Protein AF-A0A6A6ZXP7-F1 (afdb_monomer)

Structure (mmCIF, N/CA/C/O backbone):
data_AF-A0A6A6ZXP7-F1
#
_entry.id   AF-A0A6A6ZXP7-F1
#
loop_
_atom_site.group_PDB
_atom_site.id
_atom_site.type_symbol
_atom_site.label_atom_id
_atom_site.label_alt_id
_atom_site.label_comp_id
_atom_site.label_asym_id
_atom_site.label_entity_id
_atom_site.label_seq_id
_atom_site.pdbx_PDB_ins_code
_atom_site.Cartn_x
_atom_site.Cartn_y
_atom_site.Cartn_z
_atom_site.occupancy
_atom_site.B_iso_or_equiv
_atom_site.auth_seq_id
_atom_site.auth_comp_id
_atom_site.auth_asym_id
_atom_site.auth_atom_id
_atom_site.pdbx_PDB_model_num
ATOM 1 N N . ILE A 1 1 ? -13.467 -11.696 -42.813 1.00 46.62 1 ILE A N 1
ATOM 2 C CA . ILE A 1 1 ? -13.388 -10.772 -41.661 1.00 46.62 1 ILE A CA 1
ATOM 3 C C . ILE A 1 1 ? -13.148 -11.667 -40.466 1.00 46.62 1 ILE A C 1
ATOM 5 O O . ILE A 1 1 ? -14.096 -12.282 -39.997 1.00 46.62 1 ILE A O 1
ATOM 9 N N . ASP A 1 2 ? -11.881 -11.855 -40.096 1.00 52.16 2 ASP A N 1
ATOM 10 C CA . ASP A 1 2 ? -11.538 -12.603 -38.888 1.00 52.16 2 ASP A CA 1
ATOM 11 C C . ASP A 1 2 ? -12.083 -11.831 -37.691 1.00 52.16 2 ASP A C 1
ATOM 13 O O . ASP A 1 2 ? -11.759 -10.664 -37.467 1.00 52.16 2 ASP A O 1
ATOM 17 N N . SER A 1 3 ? -12.991 -12.472 -36.969 1.00 58.75 3 SER A N 1
ATOM 18 C CA . SER A 1 3 ? -13.513 -11.996 -35.700 1.00 58.75 3 SER A CA 1
ATOM 19 C C . SER A 1 3 ? -12.352 -11.851 -34.719 1.00 58.75 3 SER A C 1
ATOM 21 O O . SER A 1 3 ? -11.764 -12.852 -34.315 1.00 58.75 3 SER A O 1
ATOM 23 N N . LEU A 1 4 ? -12.026 -10.608 -34.348 1.00 62.47 4 LEU A N 1
ATOM 24 C CA . LEU A 1 4 ? -11.123 -10.282 -33.243 1.00 62.47 4 LEU A CA 1
ATOM 25 C C . LEU A 1 4 ? -11.653 -10.947 -31.970 1.00 62.47 4 LEU A C 1
ATOM 27 O O . LEU A 1 4 ? -12.560 -10.445 -31.309 1.00 62.47 4 LEU A O 1
ATOM 31 N N . GLN A 1 5 ? -11.106 -12.117 -31.668 1.00 63.56 5 GLN A N 1
ATOM 32 C CA . GLN A 1 5 ? -11.410 -12.877 -30.473 1.00 63.56 5 GLN A CA 1
ATOM 33 C C . GLN A 1 5 ? -10.782 -12.121 -29.301 1.00 63.56 5 GLN A C 1
ATOM 35 O O . GLN A 1 5 ? -9.565 -12.124 -29.124 1.00 63.56 5 GLN A O 1
ATOM 40 N N . THR A 1 6 ? -11.600 -11.391 -28.542 1.00 58.75 6 THR A N 1
ATOM 41 C CA . THR A 1 6 ? -11.130 -10.735 -27.321 1.00 58.75 6 THR A CA 1
ATOM 42 C C . THR A 1 6 ? -10.599 -11.810 -26.379 1.00 58.75 6 THR A C 1
ATOM 44 O O . THR A 1 6 ? -11.313 -12.790 -26.138 1.00 58.75 6 THR A O 1
ATOM 47 N N . PRO A 1 7 ? -9.369 -11.671 -25.859 1.00 69.38 7 PRO A N 1
ATOM 48 C CA . PRO A 1 7 ? -8.823 -12.658 -24.944 1.00 69.38 7 PRO A CA 1
ATOM 49 C C . PRO A 1 7 ? -9.749 -12.805 -23.731 1.00 69.38 7 PRO A C 1
ATOM 51 O O . PRO A 1 7 ? -10.270 -11.820 -23.209 1.00 69.38 7 PRO A O 1
ATOM 54 N N . SER A 1 8 ? -9.966 -14.045 -23.290 1.00 76.38 8 SER A N 1
ATOM 55 C CA . SER A 1 8 ? -10.858 -14.372 -22.167 1.00 76.38 8 SER A CA 1
ATOM 56 C C . SER A 1 8 ? -10.323 -13.908 -20.807 1.00 76.38 8 SER A C 1
ATOM 58 O O . SER A 1 8 ? -11.038 -13.983 -19.812 1.00 76.38 8 SER A O 1
ATOM 60 N N . ALA A 1 9 ? -9.070 -13.449 -20.756 1.00 77.88 9 ALA A N 1
ATOM 61 C CA . ALA A 1 9 ? -8.430 -12.856 -19.592 1.00 77.88 9 ALA A CA 1
ATOM 62 C C . ALA A 1 9 ? -7.333 -11.877 -20.035 1.00 77.88 9 ALA A C 1
ATOM 64 O O . ALA A 1 9 ? -6.692 -12.078 -21.068 1.00 77.88 9 ALA A O 1
ATOM 65 N N . TYR A 1 10 ? -7.103 -10.836 -19.239 1.00 81.25 10 TYR A N 1
ATOM 66 C CA . TYR A 1 10 ? -5.991 -9.905 -19.407 1.00 81.25 10 TYR A CA 1
ATOM 67 C C . TYR A 1 10 ? -5.230 -9.768 -18.088 1.00 81.25 10 TYR A C 1
ATOM 69 O O . TYR A 1 10 ? -5.829 -9.773 -17.014 1.00 81.25 10 TYR A O 1
ATOM 77 N N . THR A 1 11 ? -3.911 -9.618 -18.188 1.00 87.50 11 THR A N 1
ATOM 78 C CA . THR A 1 11 ? -3.033 -9.293 -17.061 1.00 87.50 11 THR A CA 1
ATOM 79 C C . THR A 1 11 ? -2.557 -7.863 -17.239 1.00 87.50 11 THR A C 1
ATOM 81 O O . THR A 1 11 ? -2.099 -7.491 -18.321 1.00 87.50 11 THR A O 1
ATOM 84 N N . LEU A 1 12 ? -2.656 -7.057 -16.187 1.00 91.69 12 LEU A N 1
ATOM 85 C CA . LEU A 1 12 ? -2.100 -5.711 -16.178 1.00 91.69 12 LEU A CA 1
ATOM 86 C C . LEU A 1 12 ? -0.735 -5.758 -15.502 1.00 91.69 12 LEU A C 1
ATOM 88 O O . LEU A 1 12 ? -0.629 -6.191 -14.360 1.00 91.69 12 LEU A O 1
ATOM 92 N N . VAL A 1 13 ? 0.309 -5.3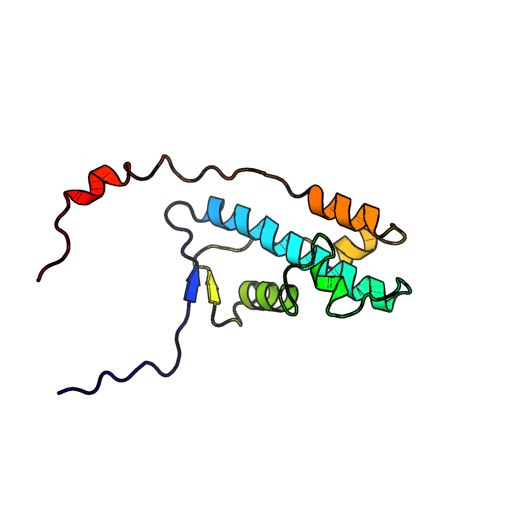14 -16.198 1.00 91.12 13 VAL A N 1
ATOM 93 C CA . VAL A 1 13 ? 1.663 -5.270 -15.639 1.00 91.12 13 VAL A CA 1
ATOM 94 C C . VAL A 1 13 ? 2.027 -3.826 -15.326 1.00 91.12 13 VAL A C 1
ATOM 96 O O . VAL A 1 13 ? 2.068 -2.983 -16.222 1.00 91.12 13 VAL A O 1
ATOM 99 N N . PHE A 1 14 ? 2.318 -3.543 -14.060 1.00 88.81 14 PHE A N 1
ATOM 100 C CA . PHE A 1 14 ? 3.033 -2.335 -13.682 1.00 88.81 14 PHE A CA 1
ATOM 101 C C . PHE A 1 14 ? 4.499 -2.501 -14.064 1.00 88.81 14 PHE A C 1
ATOM 103 O O . PHE A 1 14 ? 5.237 -3.283 -13.460 1.00 88.81 14 PHE A O 1
ATOM 110 N N . ASP A 1 15 ? 4.889 -1.778 -15.112 1.00 88.19 15 ASP A N 1
ATOM 111 C CA . ASP A 1 15 ? 6.248 -1.766 -15.629 1.00 88.19 15 ASP A CA 1
ATOM 112 C C . ASP A 1 15 ? 7.110 -0.766 -14.848 1.00 88.19 15 ASP A C 1
ATOM 114 O O . ASP A 1 15 ? 6.853 0.437 -14.851 1.00 88.19 15 ASP A O 1
ATOM 118 N N . GLY A 1 16 ? 8.133 -1.274 -14.163 1.00 84.88 16 GLY A N 1
ATOM 119 C CA . GLY A 1 16 ? 9.105 -0.481 -13.422 1.00 84.88 16 GLY A CA 1
ATOM 120 C C . GLY A 1 16 ? 10.297 0.001 -14.248 1.00 84.88 16 GLY A C 1
ATOM 121 O O . GLY A 1 16 ? 11.163 0.682 -13.694 1.00 84.88 16 GLY A O 1
ATOM 122 N N . ASN A 1 17 ? 10.384 -0.335 -15.537 1.00 84.25 17 ASN A N 1
ATOM 123 C CA . ASN A 1 17 ? 11.487 0.097 -16.391 1.00 84.25 17 ASN A CA 1
ATOM 124 C C . ASN A 1 17 ? 11.511 1.628 -16.590 1.00 84.25 17 ASN A C 1
ATOM 126 O O . ASN A 1 17 ? 10.466 2.276 -16.626 1.00 84.25 17 ASN A O 1
ATOM 130 N N . PRO A 1 18 ? 12.702 2.240 -16.756 1.00 83.12 18 PRO A N 1
ATOM 131 C CA . PRO A 1 18 ? 14.025 1.609 -16.782 1.00 83.12 18 PRO A CA 1
ATOM 132 C C . PRO A 1 18 ? 14.669 1.447 -15.395 1.00 83.12 18 PRO A C 1
ATOM 134 O O . PRO A 1 18 ? 15.785 0.942 -15.307 1.00 83.12 18 PRO A O 1
ATOM 137 N N . ILE A 1 19 ? 14.018 1.899 -14.315 1.00 85.00 19 ILE A N 1
ATOM 138 C CA . ILE A 1 19 ? 14.600 1.911 -12.962 1.00 85.00 19 ILE A CA 1
ATOM 139 C C . ILE A 1 19 ? 13.685 1.154 -11.984 1.00 85.00 19 ILE A C 1
ATOM 141 O O . ILE A 1 19 ? 13.053 1.777 -11.126 1.00 85.00 19 ILE A O 1
ATOM 145 N N . PRO A 1 20 ? 13.627 -0.190 -12.068 1.00 85.62 20 PRO A N 1
ATOM 146 C CA . PRO A 1 20 ? 12.708 -1.000 -11.264 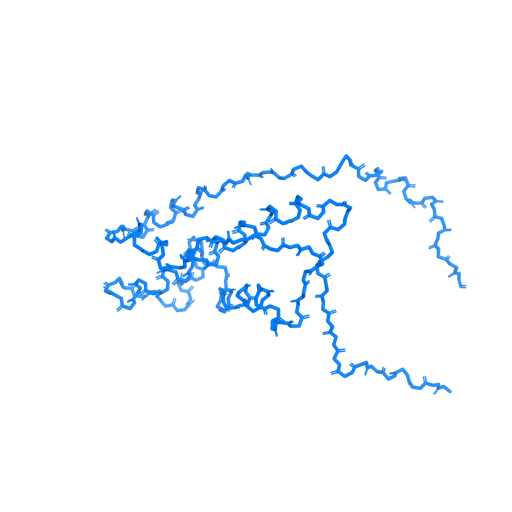1.00 85.62 20 PRO A CA 1
ATOM 147 C C . PRO A 1 20 ? 12.887 -0.791 -9.756 1.00 85.62 20 PRO A C 1
ATOM 149 O O . PRO A 1 20 ? 11.902 -0.756 -9.026 1.00 85.62 20 PRO A O 1
ATOM 152 N N . ALA A 1 21 ? 14.117 -0.539 -9.293 1.00 83.44 21 ALA A N 1
ATOM 153 C CA . ALA A 1 21 ? 14.401 -0.247 -7.887 1.00 83.44 21 ALA A CA 1
ATOM 154 C C . ALA A 1 21 ? 13.694 1.026 -7.372 1.00 83.44 21 ALA A C 1
ATOM 156 O O . ALA A 1 21 ? 13.149 1.029 -6.275 1.00 83.44 21 ALA A O 1
ATOM 157 N N . ARG A 1 22 ? 13.634 2.102 -8.172 1.00 80.44 22 ARG A N 1
ATOM 158 C CA . ARG A 1 22 ? 12.931 3.340 -7.781 1.00 80.44 22 ARG A CA 1
ATOM 159 C C . ARG A 1 22 ? 11.418 3.162 -7.804 1.00 80.44 22 ARG A C 1
ATOM 161 O O . ARG A 1 22 ? 10.720 3.735 -6.975 1.00 80.44 22 ARG A O 1
ATOM 168 N N . THR A 1 23 ? 10.911 2.350 -8.726 1.00 82.88 23 THR A N 1
ATOM 169 C CA . THR A 1 23 ? 9.486 2.003 -8.776 1.00 82.88 23 THR A CA 1
ATOM 170 C C . THR A 1 23 ? 9.083 1.157 -7.564 1.00 82.88 23 THR A C 1
ATOM 172 O O . THR A 1 23 ? 8.039 1.404 -6.959 1.00 82.88 23 THR A O 1
ATOM 175 N N . ALA A 1 24 ? 9.945 0.230 -7.137 1.00 86.44 24 ALA A N 1
ATOM 176 C CA . ALA A 1 24 ? 9.753 -0.547 -5.915 1.00 86.44 24 ALA A CA 1
ATOM 177 C C . ALA A 1 24 ? 9.690 0.342 -4.657 1.00 86.44 24 ALA A C 1
ATOM 179 O O . ALA A 1 24 ? 8.831 0.124 -3.803 1.00 86.44 24 ALA A O 1
ATOM 180 N N . GLU A 1 25 ? 10.521 1.391 -4.565 1.00 83.69 25 GLU A N 1
ATOM 181 C CA . GLU A 1 25 ? 10.467 2.379 -3.469 1.00 83.69 25 GLU A CA 1
ATOM 182 C C . GLU A 1 25 ? 9.098 3.077 -3.372 1.00 83.69 25 GLU A C 1
ATOM 184 O O . GLU A 1 25 ? 8.584 3.282 -2.271 1.00 83.69 25 GLU A O 1
ATOM 189 N N . VAL A 1 26 ? 8.459 3.400 -4.504 1.00 82.38 26 VAL A N 1
ATOM 190 C CA . VAL A 1 26 ? 7.094 3.963 -4.513 1.00 82.38 26 VAL A CA 1
ATOM 191 C C . VAL A 1 26 ? 6.096 2.963 -3.932 1.00 82.38 26 VAL A C 1
ATOM 193 O O . VAL A 1 26 ? 5.239 3.322 -3.121 1.00 82.38 26 VAL A O 1
ATOM 196 N N . PHE A 1 27 ? 6.228 1.692 -4.305 1.00 86.56 27 PHE A N 1
ATOM 197 C CA . PHE A 1 27 ? 5.350 0.632 -3.823 1.00 86.56 27 PHE A CA 1
ATOM 198 C C . PHE A 1 27 ? 5.491 0.361 -2.321 1.00 86.56 27 PHE A C 1
ATOM 200 O O . PHE A 1 27 ? 4.522 -0.068 -1.698 1.00 86.56 27 PHE A O 1
ATOM 207 N N . VAL A 1 28 ? 6.630 0.675 -1.693 1.00 85.25 28 VAL A N 1
ATOM 208 C CA . VAL A 1 28 ? 6.757 0.640 -0.221 1.00 85.25 28 VAL A CA 1
ATOM 209 C C . VAL A 1 28 ? 5.748 1.580 0.443 1.00 85.25 28 VAL A C 1
ATOM 211 O O . VAL A 1 28 ? 5.157 1.224 1.465 1.00 85.25 28 VAL A O 1
ATOM 214 N N . ILE A 1 29 ? 5.491 2.755 -0.144 1.00 83.81 29 ILE A N 1
ATOM 215 C CA . ILE A 1 29 ? 4.472 3.674 0.380 1.00 83.81 29 ILE A CA 1
ATOM 216 C C . ILE A 1 29 ? 3.089 3.057 0.249 1.00 83.81 29 ILE A C 1
ATOM 218 O O . ILE A 1 29 ? 2.344 3.060 1.225 1.00 83.81 29 ILE A O 1
ATOM 222 N N . VAL A 1 30 ? 2.759 2.502 -0.920 1.00 87.81 30 VAL A N 1
ATOM 223 C CA . VAL A 1 30 ? 1.457 1.864 -1.174 1.00 87.81 30 VAL A CA 1
ATOM 224 C C . VAL A 1 30 ? 1.193 0.755 -0.156 1.00 87.81 30 VAL A C 1
ATOM 226 O O . VAL A 1 30 ? 0.126 0.721 0.456 1.00 87.81 30 VAL A O 1
ATOM 229 N N . GLN A 1 31 ? 2.186 -0.096 0.094 1.00 88.94 31 GLN A N 1
ATOM 230 C CA . GLN A 1 31 ? 2.074 -1.175 1.069 1.00 88.94 31 GLN A CA 1
ATOM 231 C C . GLN A 1 31 ? 1.950 -0.661 2.513 1.00 88.94 31 GLN A C 1
ATOM 233 O O . GLN A 1 31 ? 1.110 -1.136 3.273 1.00 88.94 31 GLN A O 1
ATOM 238 N N . ARG A 1 32 ? 2.707 0.373 2.903 1.00 86.69 32 ARG A N 1
ATOM 239 C CA . ARG A 1 32 ? 2.569 1.005 4.230 1.00 86.69 32 ARG A CA 1
ATOM 240 C C . ARG A 1 32 ? 1.186 1.627 4.432 1.00 86.69 32 ARG A C 1
ATOM 242 O O . ARG A 1 32 ? 0.618 1.556 5.519 1.00 86.69 32 ARG A O 1
ATOM 249 N N . VAL A 1 33 ? 0.667 2.262 3.391 1.00 87.81 33 VAL A N 1
ATOM 250 C CA . VAL A 1 33 ? -0.667 2.859 3.336 1.00 87.81 33 VAL A CA 1
ATOM 251 C C . VAL A 1 33 ? -1.741 1.774 3.488 1.00 87.81 33 VAL A C 1
ATOM 253 O O . VAL A 1 33 ? -2.668 1.948 4.279 1.00 87.81 33 VAL A O 1
ATOM 256 N N . ALA A 1 34 ? -1.564 0.620 2.837 1.00 91.44 34 ALA A N 1
ATOM 257 C CA . ALA A 1 34 ? -2.423 -0.552 3.005 1.00 91.44 34 ALA A CA 1
ATOM 258 C C . ALA A 1 34 ? -2.376 -1.101 4.437 1.00 91.44 34 ALA A C 1
ATOM 260 O O . ALA A 1 34 ? -3.426 -1.330 5.040 1.00 91.44 34 ALA A O 1
ATOM 261 N N . ALA A 1 35 ? -1.180 -1.233 5.016 1.00 90.25 35 ALA A N 1
ATOM 262 C CA . ALA A 1 35 ? -1.000 -1.693 6.389 1.00 90.25 35 ALA A CA 1
ATOM 263 C C . ALA A 1 35 ? -1.652 -0.747 7.412 1.00 90.25 35 ALA A C 1
ATOM 265 O O . ALA A 1 35 ? -2.320 -1.207 8.336 1.00 90.25 35 ALA A O 1
ATOM 266 N N . LEU A 1 36 ? -1.526 0.573 7.227 1.00 88.12 36 LEU A N 1
ATOM 267 C CA . LEU A 1 36 ? -2.180 1.578 8.075 1.00 88.12 36 LEU A CA 1
ATOM 268 C C . LEU A 1 36 ? -3.703 1.493 8.008 1.00 88.12 36 LEU A C 1
ATOM 270 O O . LEU A 1 36 ? -4.346 1.488 9.057 1.00 88.12 36 LEU A O 1
ATOM 274 N N . GLN A 1 37 ? -4.276 1.401 6.805 1.00 90.81 37 GLN A N 1
ATOM 275 C CA . GLN A 1 37 ? -5.722 1.255 6.659 1.00 90.81 37 GLN A CA 1
ATOM 276 C C . GLN A 1 37 ? -6.200 -0.074 7.265 1.00 90.81 37 GLN A C 1
ATOM 278 O O . GLN A 1 37 ? -7.169 -0.083 8.017 1.00 90.81 37 GLN A O 1
ATOM 283 N N . SER A 1 38 ? -5.490 -1.182 7.024 1.00 91.12 38 SER A N 1
ATOM 284 C CA . SER A 1 38 ? -5.837 -2.480 7.614 1.00 91.12 38 SER A CA 1
ATOM 285 C C . SER A 1 38 ? -5.757 -2.468 9.144 1.00 91.12 38 SER A C 1
ATOM 287 O O . SER A 1 38 ? -6.594 -3.086 9.802 1.00 91.12 38 SER A O 1
ATOM 289 N N . ALA A 1 39 ? -4.772 -1.779 9.721 1.00 89.19 39 ALA A N 1
ATOM 290 C CA . ALA A 1 39 ? -4.633 -1.641 11.165 1.00 89.19 39 ALA A CA 1
ATOM 291 C C . ALA A 1 39 ? -5.760 -0.781 11.762 1.00 89.19 39 ALA A C 1
ATOM 293 O O . ALA A 1 39 ? -6.356 -1.164 12.770 1.00 89.19 39 ALA A O 1
ATOM 294 N N . LEU A 1 40 ? -6.105 0.336 11.114 1.00 85.25 40 LEU A N 1
ATOM 295 C CA . LEU A 1 40 ? -7.236 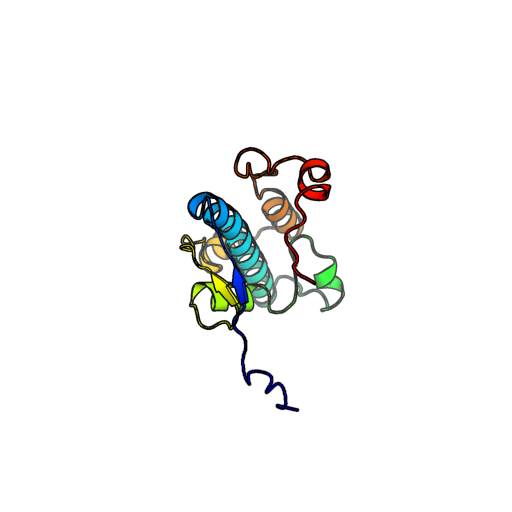1.174 11.512 1.00 85.25 40 LEU A CA 1
ATOM 296 C C . LEU A 1 40 ? -8.552 0.384 11.467 1.00 85.25 40 LEU A C 1
ATOM 298 O O . LEU A 1 40 ? -9.314 0.414 12.433 1.00 85.25 40 LEU A O 1
ATOM 302 N N . ASP A 1 41 ? -8.773 -0.391 10.404 1.00 87.00 41 ASP A N 1
ATOM 303 C CA . ASP A 1 41 ? -9.970 -1.218 10.236 1.00 87.00 41 ASP A CA 1
ATOM 304 C C . ASP A 1 41 ? -10.114 -2.249 11.362 1.00 87.00 41 ASP A C 1
ATOM 306 O O . ASP A 1 41 ? -11.192 -2.414 11.934 1.00 87.00 41 ASP A O 1
ATOM 310 N N . ARG A 1 42 ? -9.007 -2.892 11.745 1.00 87.19 42 ARG A N 1
ATOM 311 C CA . ARG A 1 42 ? -8.973 -3.824 12.881 1.00 87.19 42 ARG A CA 1
ATOM 312 C C . ARG A 1 42 ? -9.195 -3.123 14.219 1.00 87.19 42 ARG A C 1
ATOM 314 O O . ARG A 1 42 ? -9.841 -3.693 15.094 1.00 87.19 42 ARG A O 1
ATOM 321 N N . SER A 1 43 ? -8.708 -1.890 14.383 1.00 82.25 43 SER A N 1
ATOM 322 C CA . SER A 1 43 ? -8.894 -1.117 15.619 1.00 82.25 43 SER A CA 1
ATOM 323 C C . SER A 1 43 ? -10.372 -0.847 15.935 1.00 82.25 43 SER A C 1
ATOM 325 O O . SER A 1 43 ? -10.746 -0.815 17.109 1.00 82.25 43 SER A O 1
ATOM 327 N N . TYR A 1 44 ? -11.233 -0.756 14.912 1.00 82.62 44 TYR A N 1
ATOM 328 C CA . TYR A 1 44 ? -12.678 -0.621 15.109 1.00 82.62 44 TYR A CA 1
ATOM 329 C C . TYR A 1 44 ? -13.296 -1.840 15.805 1.00 82.62 44 TYR A C 1
ATOM 331 O O . TYR A 1 44 ? -14.186 -1.697 16.639 1.00 82.62 44 TYR A O 1
ATOM 339 N N . GLY A 1 45 ? -12.785 -3.044 15.531 1.00 78.00 45 GLY A N 1
ATOM 340 C CA . GLY A 1 45 ? -13.200 -4.268 16.225 1.00 78.00 45 GLY A CA 1
ATOM 341 C C . GLY A 1 45 ? -12.712 -4.362 17.677 1.00 78.00 45 GLY A C 1
ATOM 342 O O . GLY A 1 45 ? -13.201 -5.200 18.428 1.00 78.00 45 GLY A O 1
ATOM 343 N N . LEU A 1 46 ? -11.770 -3.504 18.087 1.00 77.06 46 LEU A N 1
ATOM 344 C CA . LEU A 1 46 ? -11.131 -3.513 19.410 1.00 77.06 46 LEU A CA 1
ATOM 345 C C . LEU A 1 46 ? -11.645 -2.404 20.345 1.00 77.06 46 LEU A C 1
ATOM 347 O O . LEU A 1 46 ? -11.037 -2.142 21.382 1.00 77.06 46 LEU A O 1
ATOM 351 N N . GLY A 1 47 ? -12.759 -1.755 19.996 1.00 69.88 47 GLY A N 1
ATOM 352 C CA . GLY A 1 47 ? -13.424 -0.763 20.848 1.00 69.88 47 GLY A CA 1
ATOM 353 C C . GLY A 1 47 ? -13.264 0.693 20.405 1.00 69.88 47 GLY A C 1
ATOM 354 O O . GLY A 1 47 ? -13.789 1.582 21.076 1.00 69.88 47 GLY A O 1
ATOM 355 N N . VAL A 1 48 ? -12.600 0.965 19.275 1.00 70.06 48 VAL A N 1
ATOM 356 C CA . VAL A 1 48 ? -12.714 2.272 18.607 1.00 70.06 48 VAL A CA 1
ATOM 357 C C . VAL A 1 48 ? -14.071 2.323 17.893 1.00 70.06 48 VAL A C 1
ATOM 359 O O . VAL A 1 48 ? -14.376 1.397 17.143 1.00 70.06 48 VAL A O 1
ATOM 362 N N . PRO A 1 49 ? -14.898 3.369 18.071 1.00 73.12 49 PRO A N 1
ATOM 363 C CA . PRO A 1 49 ? -16.158 3.481 17.343 1.00 73.12 49 PRO A CA 1
ATOM 364 C C . PRO A 1 49 ? -15.932 3.380 15.831 1.00 73.12 49 PRO A C 1
ATOM 366 O O . PRO A 1 49 ? -15.172 4.163 15.257 1.00 73.12 49 PRO A O 1
ATOM 369 N N . SER A 1 50 ? -16.577 2.399 15.198 1.00 75.81 50 SER A N 1
ATOM 370 C CA . SER A 1 50 ? -16.507 2.230 13.748 1.00 75.81 50 SER A CA 1
ATOM 371 C C . SER A 1 50 ? -17.333 3.329 13.068 1.00 75.81 50 SER A C 1
ATOM 373 O O . SER A 1 50 ? -18.517 3.464 13.388 1.00 75.81 50 SER A O 1
ATOM 375 N N . PRO A 1 51 ? -16.754 4.128 12.153 1.00 78.44 51 PRO A N 1
ATOM 376 C CA . PRO A 1 51 ? -17.517 5.091 11.375 1.00 78.44 51 PRO A CA 1
ATOM 377 C C . PRO A 1 51 ? -18.432 4.361 10.388 1.00 78.44 51 PRO A C 1
ATOM 379 O O . PRO A 1 51 ? -18.162 3.221 9.998 1.00 78.44 51 PRO A O 1
ATOM 382 N N . SER A 1 52 ? -19.484 5.034 9.916 1.00 81.38 52 SER A N 1
ATOM 383 C CA . SER A 1 52 ? -20.278 4.496 8.809 1.00 81.38 52 SER A CA 1
ATOM 384 C C . SER A 1 52 ? -19.408 4.301 7.559 1.00 81.38 52 SER A C 1
ATOM 386 O O . SER A 1 52 ? -18.351 4.921 7.405 1.00 81.38 52 SER A O 1
ATOM 388 N N . CYS A 1 53 ? -19.853 3.463 6.619 1.00 73.56 53 CYS A N 1
ATOM 389 C CA . CYS A 1 53 ? -19.138 3.279 5.353 1.00 73.56 53 CYS A CA 1
ATOM 390 C C . CYS A 1 53 ? -18.962 4.598 4.574 1.00 73.56 53 CYS A C 1
ATOM 392 O O . CYS A 1 53 ? -17.957 4.770 3.886 1.00 73.56 53 CYS A O 1
ATOM 394 N N . PHE A 1 54 ? -19.900 5.541 4.717 1.00 77.62 54 PHE A N 1
ATOM 395 C CA . PHE A 1 54 ? -19.806 6.878 4.137 1.00 77.62 54 PHE A CA 1
ATOM 396 C C . PHE A 1 54 ? -18.791 7.750 4.880 1.00 77.62 54 PHE A C 1
ATOM 398 O O . PHE A 1 54 ? -17.957 8.377 4.231 1.00 77.62 54 PHE A O 1
ATOM 405 N N . ASP A 1 55 ? -18.794 7.737 6.213 1.00 80.69 55 ASP A N 1
ATOM 406 C CA . ASP A 1 55 ? -17.871 8.548 7.020 1.00 80.69 55 ASP A CA 1
ATOM 407 C C . ASP A 1 55 ? -16.419 8.090 6.864 1.00 80.69 55 ASP A C 1
ATOM 409 O O . ASP A 1 55 ? -15.510 8.919 6.806 1.00 80.69 55 ASP A O 1
ATOM 413 N N . ARG A 1 56 ? -16.193 6.778 6.701 1.00 79.50 56 ARG A N 1
ATOM 414 C CA . ARG A 1 56 ? -14.860 6.210 6.439 1.00 79.50 56 ARG A CA 1
ATOM 415 C C . ARG A 1 56 ? -14.196 6.831 5.212 1.00 79.50 56 ARG A C 1
ATOM 417 O O . ARG A 1 56 ? -12.989 7.038 5.235 1.00 79.50 56 ARG A O 1
ATOM 424 N N . ARG A 1 57 ? -14.967 7.205 4.181 1.00 79.50 57 ARG A N 1
ATOM 425 C CA . ARG A 1 57 ? -14.438 7.857 2.966 1.00 79.50 57 ARG A CA 1
ATOM 426 C C . ARG A 1 57 ? -13.844 9.238 3.226 1.00 79.50 57 ARG A C 1
ATOM 428 O O . ARG A 1 57 ? -13.041 9.708 2.427 1.00 79.50 57 ARG A O 1
ATOM 435 N N . PHE A 1 58 ? -14.235 9.883 4.321 1.00 79.88 58 PHE A N 1
ATOM 436 C CA . PHE A 1 58 ? -13.715 11.186 4.723 1.00 79.88 58 PHE A CA 1
ATOM 437 C C . PHE A 1 58 ? -12.574 11.077 5.743 1.00 79.88 58 PHE A C 1
ATOM 439 O O . PHE A 1 58 ? -11.918 12.080 6.030 1.00 79.88 58 PHE A O 1
ATOM 446 N N . CYS A 1 59 ? -12.292 9.880 6.269 1.00 78.12 59 CYS A N 1
ATOM 447 C CA . CYS A 1 59 ? -11.156 9.656 7.155 1.00 78.12 59 CYS A CA 1
ATOM 448 C C . CYS A 1 59 ? -9.842 9.757 6.376 1.00 78.12 59 CYS A C 1
ATOM 450 O O . CYS A 1 59 ? -9.621 9.057 5.384 1.00 78.12 59 CYS A O 1
ATOM 452 N N . LYS A 1 60 ? -8.919 10.598 6.853 1.00 77.31 60 LYS A N 1
ATOM 453 C CA . LYS A 1 60 ? -7.590 10.695 6.244 1.00 77.31 60 LYS A CA 1
ATOM 454 C C . LYS A 1 60 ? -6.870 9.356 6.361 1.00 77.31 60 LYS A C 1
ATOM 456 O O . LYS A 1 60 ? -6.655 8.852 7.459 1.00 77.31 60 LYS A O 1
ATOM 461 N N . GLY A 1 61 ? -6.471 8.820 5.215 1.00 77.31 61 GLY A N 1
ATOM 462 C CA . GLY A 1 61 ? -5.784 7.536 5.122 1.00 77.31 61 GLY A CA 1
ATOM 463 C C . GLY A 1 61 ? -6.646 6.336 4.809 1.00 77.31 61 GLY A C 1
ATOM 464 O O . GLY A 1 61 ? -6.116 5.242 4.641 1.00 77.31 61 GLY A O 1
ATOM 465 N N . TYR A 1 62 ? -7.942 6.552 4.636 1.00 86.06 62 TYR A N 1
ATOM 466 C CA . TYR A 1 62 ? -8.780 5.621 3.912 1.00 86.06 62 TYR A CA 1
ATOM 467 C C . TYR A 1 62 ? -8.643 5.871 2.404 1.00 86.06 62 TYR A C 1
ATOM 469 O O . TYR A 1 62 ? -8.850 6.993 1.940 1.00 86.06 62 TYR A O 1
ATOM 477 N N . ILE A 1 63 ? -8.279 4.838 1.640 1.00 89.19 63 ILE A N 1
ATOM 478 C CA . ILE A 1 63 ? -8.179 4.905 0.176 1.00 89.19 63 ILE A CA 1
ATOM 479 C C . ILE A 1 63 ? -9.473 4.377 -0.456 1.00 89.19 63 ILE A C 1
ATOM 481 O O . ILE A 1 63 ? -10.213 5.137 -1.078 1.00 89.19 63 ILE A O 1
ATOM 485 N N . TYR A 1 64 ? -9.764 3.086 -0.283 1.00 89.50 64 TYR A N 1
ATOM 486 C CA . TYR A 1 64 ? -11.024 2.454 -0.687 1.00 89.50 64 TYR A CA 1
ATOM 487 C C . TYR A 1 64 ? -11.247 1.131 0.052 1.00 89.50 64 TYR A C 1
ATOM 489 O O . TYR A 1 64 ? -10.330 0.556 0.646 1.00 89.50 64 TYR A O 1
ATOM 497 N N . GLU A 1 65 ? -12.480 0.632 0.020 1.00 88.56 65 GLU A N 1
ATOM 498 C CA . GLU A 1 65 ? -12.821 -0.694 0.532 1.00 88.56 65 GLU A CA 1
ATOM 499 C C . GLU A 1 65 ? -12.168 -1.779 -0.326 1.00 88.56 65 GLU A C 1
ATOM 501 O O . GLU A 1 65 ? -12.274 -1.757 -1.548 1.00 88.56 65 GLU A O 1
ATOM 506 N N . GLY A 1 66 ? -11.459 -2.710 0.313 1.00 90.19 66 GLY A N 1
ATOM 507 C CA . GLY A 1 66 ? -10.682 -3.733 -0.387 1.00 90.19 66 GLY A CA 1
ATOM 508 C C . GLY A 1 66 ? -9.290 -3.278 -0.834 1.00 90.19 66 GLY A C 1
ATOM 509 O O . GLY A 1 66 ? -8.534 -4.107 -1.326 1.00 90.19 66 GLY A O 1
ATOM 510 N N . PHE A 1 67 ? -8.899 -2.016 -0.609 1.00 93.00 67 PHE A N 1
ATOM 511 C CA . PHE A 1 67 ? -7.546 -1.542 -0.930 1.00 93.00 67 PHE A CA 1
ATOM 512 C C . PHE A 1 67 ? -6.438 -2.383 -0.283 1.00 93.00 67 PHE A C 1
ATOM 514 O O . PHE A 1 67 ? -5.560 -2.835 -1.020 1.00 93.00 67 PHE A O 1
ATOM 521 N N . PRO A 1 68 ? -6.465 -2.664 1.037 1.00 93.56 68 PRO A N 1
ATOM 522 C CA . PRO A 1 68 ? -5.417 -3.478 1.640 1.00 93.56 68 PRO A CA 1
ATOM 523 C C . PRO A 1 68 ? -5.334 -4.884 1.043 1.00 93.56 68 PRO A C 1
ATOM 525 O O . PRO A 1 68 ? -4.235 -5.366 0.789 1.00 93.56 68 PRO A O 1
ATOM 528 N N . GLN A 1 69 ? -6.485 -5.503 0.756 1.00 93.94 69 GLN A N 1
ATOM 529 C CA . GLN A 1 69 ? -6.534 -6.831 0.145 1.00 93.94 69 GLN A CA 1
ATOM 530 C C . GLN A 1 69 ? -5.977 -6.810 -1.280 1.00 93.94 69 GLN A C 1
ATOM 532 O O . GLN A 1 69 ? -5.145 -7.639 -1.611 1.00 93.94 69 GLN A O 1
ATOM 537 N N . ALA A 1 70 ? -6.352 -5.824 -2.097 1.00 93.69 70 ALA A N 1
ATOM 538 C CA . ALA A 1 70 ? -5.840 -5.701 -3.458 1.00 93.69 70 ALA A CA 1
ATOM 539 C C . ALA A 1 70 ? -4.312 -5.527 -3.491 1.00 93.69 70 ALA A C 1
ATOM 541 O O . ALA A 1 70 ? -3.643 -6.091 -4.354 1.00 93.69 70 ALA A O 1
ATOM 542 N N . VAL A 1 71 ? -3.745 -4.763 -2.549 1.00 93.12 71 VAL A N 1
ATOM 543 C CA . VAL A 1 71 ? -2.287 -4.612 -2.423 1.00 93.12 71 VAL A CA 1
ATOM 544 C C . VAL A 1 71 ? -1.630 -5.920 -1.984 1.00 93.12 71 VAL A C 1
ATOM 546 O O . VAL A 1 71 ? -0.591 -6.278 -2.537 1.00 93.12 71 VAL A O 1
ATOM 549 N N . GLN A 1 72 ? -2.246 -6.648 -1.049 1.00 92.00 72 GLN A N 1
ATOM 550 C CA . GLN A 1 72 ? -1.782 -7.971 -0.634 1.00 92.00 72 GLN A CA 1
ATOM 551 C C . GLN A 1 72 ? -1.816 -8.971 -1.800 1.00 92.00 72 GLN A C 1
ATOM 553 O O . GLN A 1 72 ? -0.825 -9.645 -2.044 1.00 92.00 72 GLN A O 1
ATOM 558 N N . ASP A 1 73 ? -2.891 -9.000 -2.589 1.00 93.25 73 ASP A N 1
ATOM 559 C CA . ASP A 1 73 ? -3.023 -9.893 -3.746 1.00 93.25 73 ASP A CA 1
ATOM 560 C C . ASP A 1 73 ? -1.986 -9.578 -4.843 1.00 93.25 73 ASP A C 1
ATOM 562 O O . ASP A 1 73 ? -1.503 -10.472 -5.542 1.00 93.25 73 ASP A O 1
ATOM 566 N N . ILE A 1 74 ? -1.619 -8.300 -5.010 1.00 92.56 74 ILE A N 1
ATOM 567 C CA . ILE A 1 74 ? -0.518 -7.886 -5.897 1.00 92.56 74 ILE A CA 1
ATOM 568 C C . ILE A 1 74 ? 0.825 -8.386 -5.348 1.00 92.56 74 ILE A C 1
ATOM 570 O O . ILE A 1 74 ? 1.646 -8.894 -6.114 1.00 92.56 74 ILE A O 1
ATOM 574 N N . PHE A 1 75 ? 1.049 -8.262 -4.036 1.00 90.12 75 PHE A N 1
ATOM 575 C CA . PHE A 1 75 ? 2.269 -8.725 -3.372 1.00 90.12 75 PHE A CA 1
ATOM 576 C C . PHE A 1 75 ? 2.434 -10.249 -3.459 1.00 90.12 75 PHE A C 1
ATOM 578 O O . PHE A 1 75 ? 3.487 -10.733 -3.876 1.00 90.12 75 PHE A O 1
ATOM 585 N N . ASP A 1 76 ? 1.367 -10.994 -3.171 1.00 90.12 76 ASP A N 1
ATOM 586 C CA . ASP A 1 76 ? 1.316 -12.460 -3.223 1.00 90.12 76 ASP A CA 1
ATOM 587 C C . ASP A 1 76 ? 1.252 -13.009 -4.658 1.00 90.12 76 ASP A C 1
ATOM 589 O O . ASP A 1 76 ? 1.270 -14.223 -4.868 1.00 90.12 76 ASP A O 1
ATOM 593 N N . ARG A 1 77 ? 1.203 -12.124 -5.665 1.00 88.81 77 ARG A N 1
ATOM 594 C CA . ARG A 1 77 ? 1.107 -12.451 -7.099 1.00 88.81 77 ARG A CA 1
ATOM 595 C C . ARG A 1 77 ? -0.136 -13.280 -7.454 1.00 88.81 77 ARG A C 1
ATOM 597 O O . ARG A 1 77 ? -0.119 -14.041 -8.421 1.00 88.81 77 ARG A O 1
ATOM 604 N N . THR A 1 78 ? -1.217 -13.116 -6.697 1.00 91.69 78 THR A N 1
ATOM 605 C CA . THR A 1 78 ? -2.521 -13.757 -6.933 1.00 91.69 78 THR A CA 1
ATOM 606 C C . THR A 1 78 ? -3.485 -12.856 -7.711 1.00 91.69 78 THR A C 1
ATOM 608 O O . THR A 1 78 ? -4.478 -13.337 -8.255 1.00 91.69 78 THR A O 1
ATOM 611 N N . SER A 1 79 ? -3.184 -11.558 -7.809 1.00 91.12 79 SER A N 1
ATOM 612 C CA . SER A 1 79 ? -3.952 -10.587 -8.589 1.00 91.12 79 SER A CA 1
ATOM 613 C C . SER A 1 79 ? -3.729 -10.721 -10.104 1.00 91.12 79 SER A C 1
ATOM 615 O O . SER A 1 79 ? -2.655 -11.097 -10.577 1.00 91.12 79 SER A O 1
ATOM 617 N N . ALA A 1 80 ? -4.733 -10.313 -10.891 1.00 91.19 80 ALA A N 1
ATOM 618 C CA . ALA A 1 80 ? -4.582 -10.068 -12.332 1.00 91.19 80 ALA A CA 1
ATOM 619 C C . ALA A 1 80 ? -3.649 -8.874 -12.631 1.00 91.19 80 ALA A C 1
ATOM 621 O O . ALA A 1 80 ? -3.242 -8.664 -13.776 1.00 91.19 80 ALA A O 1
ATOM 622 N N . ILE A 1 81 ? -3.325 -8.080 -11.608 1.00 91.06 81 ILE A N 1
ATOM 623 C CA . ILE A 1 81 ? -2.329 -7.017 -11.653 1.00 91.06 81 ILE A CA 1
ATOM 624 C C . ILE A 1 81 ? -1.001 -7.572 -11.134 1.00 91.06 81 ILE A C 1
ATOM 626 O O . ILE A 1 81 ? -0.929 -8.088 -10.022 1.00 91.06 81 ILE A O 1
ATOM 630 N N . GLN A 1 82 ? 0.059 -7.431 -11.922 1.00 91.25 82 GLN A N 1
ATOM 631 C CA . GLN A 1 82 ? 1.399 -7.910 -11.595 1.00 91.25 82 GLN A CA 1
ATOM 632 C C . GLN A 1 82 ? 2.421 -6.778 -11.680 1.00 91.25 82 GLN A C 1
ATOM 634 O O . GLN A 1 82 ? 2.231 -5.802 -12.402 1.00 91.25 82 GLN A O 1
ATOM 639 N N . CYS A 1 83 ? 3.541 -6.934 -10.981 1.00 91.00 83 CYS A N 1
ATOM 640 C CA . CYS A 1 83 ? 4.700 -6.055 -11.099 1.00 91.00 83 CYS A CA 1
ATOM 641 C C . CYS A 1 83 ? 5.847 -6.823 -11.763 1.00 91.00 83 CYS A C 1
ATOM 643 O O . CYS A 1 83 ? 6.088 -7.988 -11.439 1.00 91.00 83 CYS A O 1
ATOM 645 N N . ASN A 1 84 ? 6.577 -6.170 -12.670 1.00 91.50 84 ASN A N 1
ATOM 646 C CA . ASN A 1 84 ? 7.812 -6.729 -13.239 1.00 91.50 84 ASN A CA 1
ATOM 647 C C . ASN A 1 84 ? 9.077 -6.342 -12.445 1.00 91.50 84 ASN A C 1
ATOM 649 O O . ASN A 1 84 ? 10.194 -6.559 -12.906 1.00 91.50 84 ASN A O 1
ATOM 653 N N . PHE A 1 85 ? 8.891 -5.758 -11.265 1.00 89.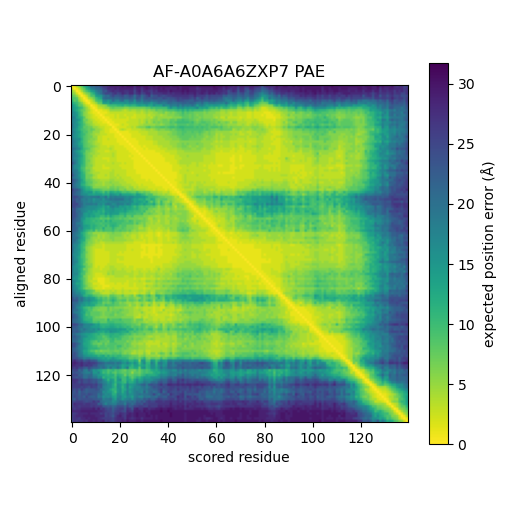19 85 PHE A N 1
ATOM 654 C CA . PHE A 1 85 ? 9.921 -5.405 -10.298 1.00 89.19 85 PHE A CA 1
ATOM 655 C C . PHE A 1 85 ? 9.594 -6.059 -8.958 1.00 89.19 85 PHE A C 1
ATOM 657 O O . PHE A 1 85 ? 8.433 -6.370 -8.672 1.00 89.19 85 PHE A O 1
ATOM 664 N N . ASP A 1 86 ? 10.617 -6.257 -8.135 1.00 87.81 86 ASP A N 1
ATOM 665 C CA . ASP A 1 86 ? 10.439 -6.867 -6.826 1.00 87.81 86 ASP A CA 1
ATOM 666 C C . ASP A 1 86 ? 9.815 -5.880 -5.844 1.00 87.81 86 ASP A C 1
ATOM 668 O O . ASP A 1 86 ? 10.252 -4.737 -5.700 1.00 87.81 86 ASP A O 1
ATOM 672 N N . LEU A 1 87 ? 8.778 -6.344 -5.156 1.00 85.50 87 LEU A N 1
ATOM 673 C CA . LEU A 1 87 ? 8.144 -5.607 -4.078 1.00 85.50 87 LEU A CA 1
ATOM 674 C C . LEU A 1 87 ? 8.920 -5.878 -2.790 1.00 85.50 87 LEU A C 1
ATOM 676 O O . LEU A 1 87 ? 9.126 -7.025 -2.399 1.00 85.50 87 LEU A O 1
ATOM 680 N N . HIS A 1 88 ? 9.376 -4.816 -2.132 1.00 79.75 88 HIS A N 1
ATOM 681 C CA . HIS A 1 88 ? 10.023 -4.931 -0.828 1.00 79.75 88 HIS A CA 1
ATOM 682 C C . HIS A 1 88 ? 9.012 -5.303 0.256 1.00 79.75 88 HIS A C 1
ATOM 684 O O . HIS A 1 88 ? 7.854 -4.898 0.176 1.00 79.75 88 HIS A O 1
ATOM 690 N N . THR A 1 89 ? 9.474 -5.986 1.304 1.00 75.25 89 THR A N 1
ATOM 691 C CA . THR A 1 89 ? 8.674 -6.260 2.502 1.00 75.25 89 THR A CA 1
ATOM 692 C C . THR A 1 89 ? 8.227 -4.954 3.158 1.00 75.25 89 THR A C 1
ATOM 694 O O . THR A 1 89 ? 9.052 -4.103 3.499 1.00 75.25 89 THR A O 1
ATOM 697 N N . SER A 1 90 ? 6.922 -4.796 3.353 1.00 71.75 90 SER A N 1
ATOM 698 C CA . SER A 1 90 ? 6.348 -3.695 4.123 1.00 71.75 90 SER A CA 1
ATOM 699 C C . SER A 1 90 ? 6.061 -4.094 5.571 1.00 71.75 90 SER A C 1
ATOM 701 O O . SER A 1 90 ? 5.923 -5.285 5.848 1.00 71.75 90 SER A O 1
ATOM 703 N N . PRO A 1 91 ? 5.886 -3.119 6.484 1.00 77.06 91 PRO A N 1
ATOM 704 C CA . PRO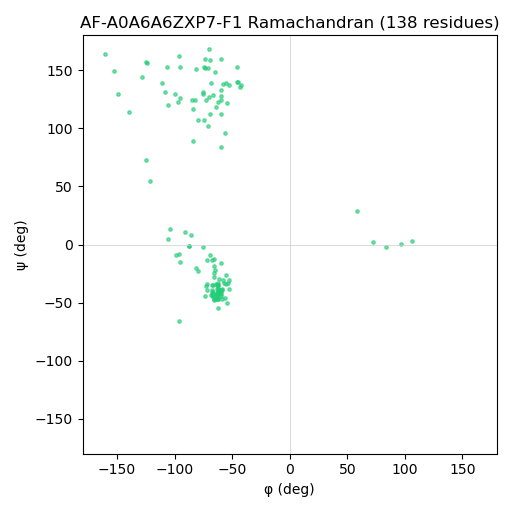 A 1 91 ? 5.400 -3.399 7.830 1.00 77.06 91 PRO A CA 1
ATOM 705 C C . PRO A 1 91 ? 4.066 -4.139 7.780 1.00 77.06 91 PRO A C 1
ATOM 707 O O . PRO A 1 91 ? 3.193 -3.782 6.982 1.00 77.06 91 PRO A O 1
ATOM 710 N N . THR A 1 92 ? 3.896 -5.135 8.641 1.00 84.56 92 THR A N 1
ATOM 711 C CA . THR A 1 92 ? 2.634 -5.879 8.713 1.00 84.56 92 THR A CA 1
ATOM 712 C C . THR A 1 92 ? 1.542 -5.030 9.378 1.00 84.56 92 THR A C 1
ATOM 714 O O . THR A 1 92 ? 1.843 -4.154 10.201 1.00 84.56 92 THR A O 1
ATOM 717 N N . PRO A 1 93 ? 0.251 -5.244 9.061 1.00 82.75 93 PRO A N 1
ATOM 718 C CA . PRO A 1 93 ? -0.841 -4.571 9.762 1.00 82.75 93 PRO A CA 1
ATOM 719 C C . PRO A 1 93 ? -0.778 -4.745 11.288 1.00 82.75 93 PRO A C 1
ATOM 721 O O . PRO A 1 93 ? -1.155 -3.839 12.027 1.00 82.75 93 PRO A O 1
ATOM 724 N N . GLU A 1 94 ? -0.286 -5.887 11.769 1.00 85.69 94 GLU A N 1
ATOM 725 C CA . GLU A 1 94 ? -0.083 -6.209 13.182 1.00 85.69 94 GLU A CA 1
ATOM 726 C C . GLU A 1 94 ? 0.987 -5.314 13.823 1.00 85.69 94 GLU A C 1
ATOM 728 O O . GLU A 1 94 ? 0.740 -4.715 14.870 1.00 85.69 94 GLU A O 1
ATOM 733 N N . GLU A 1 95 ? 2.145 -5.158 13.176 1.00 86.00 95 GLU A N 1
ATOM 734 C CA . GLU A 1 95 ? 3.214 -4.256 13.633 1.00 86.00 95 GLU A CA 1
ATOM 735 C C . GLU A 1 95 ? 2.734 -2.804 13.711 1.00 86.00 95 GLU A C 1
ATOM 737 O O . GLU A 1 95 ? 3.049 -2.070 14.654 1.00 86.00 95 GLU A O 1
ATOM 742 N N . VAL A 1 96 ? 1.951 -2.380 12.716 1.00 84.12 96 VAL A N 1
ATOM 743 C CA . VAL A 1 96 ? 1.371 -1.037 12.683 1.00 84.12 96 VAL A CA 1
ATOM 744 C C . VAL A 1 96 ? 0.336 -0.865 13.792 1.00 84.12 96 VAL A C 1
ATOM 746 O O . VAL A 1 96 ? 0.350 0.160 14.475 1.00 84.12 96 VAL A O 1
ATOM 749 N N . LEU A 1 97 ? -0.532 -1.856 14.003 1.00 84.81 97 LEU A N 1
ATOM 750 C CA . LEU A 1 97 ? -1.559 -1.819 15.039 1.00 84.81 97 LEU A CA 1
ATOM 751 C C . LEU A 1 97 ? -0.949 -1.737 16.440 1.00 84.81 97 LEU A C 1
ATOM 753 O O . LEU A 1 97 ? -1.361 -0.882 17.221 1.00 84.81 97 LEU A O 1
ATOM 757 N N . GLU A 1 98 ? 0.058 -2.557 16.749 1.00 84.56 98 GLU A N 1
ATOM 758 C CA . GLU A 1 98 ? 0.730 -2.516 18.054 1.00 84.56 98 GLU A CA 1
ATOM 759 C C . GLU A 1 98 ? 1.426 -1.169 18.292 1.00 84.56 98 GLU A C 1
ATOM 761 O O . GLU A 1 98 ? 1.328 -0.602 19.380 1.00 84.56 98 GLU A O 1
ATOM 766 N N . LYS A 1 99 ? 2.035 -0.576 17.258 1.00 83.44 99 LYS A N 1
ATOM 767 C CA . LYS A 1 99 ? 2.639 0.763 17.351 1.00 83.44 99 LYS A CA 1
ATOM 768 C C . LYS A 1 99 ? 1.615 1.882 17.596 1.00 83.44 99 LYS A C 1
ATOM 770 O O . LYS A 1 99 ? 1.963 2.920 18.163 1.00 83.44 99 LYS A O 1
ATOM 775 N N . GLN A 1 100 ? 0.376 1.700 17.143 1.00 77.56 100 GLN A N 1
ATOM 776 C CA . GLN A 1 100 ? -0.694 2.706 17.192 1.00 77.56 100 GLN A CA 1
ATOM 777 C C . GLN A 1 100 ? -1.756 2.421 18.267 1.00 77.56 100 GLN A C 1
ATOM 779 O O . GLN A 1 100 ? -2.753 3.138 18.384 1.00 77.56 100 GLN A O 1
ATOM 784 N N . LYS A 1 101 ? -1.549 1.384 19.077 1.00 77.69 101 LYS A N 1
ATOM 785 C CA . LYS A 1 101 ? -2.477 0.944 20.116 1.00 77.69 101 LYS A CA 1
ATOM 786 C C . LYS A 1 101 ? -2.726 2.045 21.145 1.00 77.69 101 LYS A C 1
ATOM 788 O O . LYS A 1 101 ? -1.798 2.685 21.632 1.00 77.69 101 LYS A O 1
ATOM 793 N N . GLY A 1 102 ? -3.998 2.275 21.469 1.00 72.62 102 GLY A N 1
ATOM 794 C CA . GLY A 1 102 ? -4.417 3.308 22.423 1.00 72.62 102 GLY A CA 1
ATOM 795 C C . GLY A 1 102 ? -4.294 4.751 21.916 1.00 72.62 102 GLY A C 1
ATOM 796 O O . GLY A 1 102 ? -4.601 5.676 22.665 1.00 72.62 102 GLY A O 1
ATOM 797 N N . GLN A 1 103 ? -3.870 4.972 20.667 1.00 75.62 103 GLN A N 1
ATOM 798 C CA . GLN A 1 103 ? -3.808 6.313 20.094 1.00 75.62 103 GLN A CA 1
ATOM 799 C C . GLN A 1 103 ? -5.176 6.789 19.583 1.00 75.62 103 GLN A C 1
ATOM 801 O O . GLN A 1 103 ? -6.020 5.999 19.159 1.00 75.62 103 GLN A O 1
ATOM 806 N N . SER A 1 104 ? -5.395 8.106 19.608 1.00 78.19 104 SER A N 1
ATOM 807 C CA . SER A 1 104 ? -6.624 8.725 19.104 1.00 78.19 104 SER A CA 1
ATOM 808 C C . SER A 1 104 ? -6.682 8.715 17.574 1.00 78.19 104 SER A C 1
ATOM 810 O O . SER A 1 104 ? -5.650 8.677 16.905 1.00 78.19 104 SER A O 1
ATOM 812 N N . LEU A 1 105 ? -7.883 8.846 16.998 1.00 76.25 105 LEU A N 1
ATOM 813 C CA . LEU A 1 105 ? -8.069 8.953 15.543 1.00 76.25 105 LEU A CA 1
ATOM 814 C C . LEU A 1 105 ? -7.196 10.062 14.924 1.00 76.25 105 LEU A C 1
ATOM 816 O O . LEU A 1 105 ? -6.587 9.868 13.880 1.00 76.25 105 LEU A O 1
ATOM 820 N N . GLN A 1 106 ? -7.037 11.198 15.608 1.00 79.19 106 GLN A N 1
ATOM 821 C CA . GLN A 1 106 ? -6.168 12.285 15.145 1.00 79.19 106 GLN A CA 1
ATOM 822 C C . GLN A 1 106 ? -4.690 11.865 15.037 1.00 79.19 106 GLN A C 1
ATOM 824 O O . GLN A 1 106 ? -3.951 12.365 14.187 1.00 79.19 106 GLN A O 1
ATOM 829 N N . ALA A 1 107 ? -4.229 10.968 15.907 1.00 79.44 107 ALA A N 1
ATOM 830 C CA . ALA A 1 107 ? -2.874 10.443 15.846 1.00 79.44 107 ALA A CA 1
ATOM 831 C C . ALA A 1 107 ? -2.700 9.462 14.674 1.00 79.44 107 ALA A C 1
ATOM 833 O O . ALA A 1 107 ? -1.676 9.527 13.992 1.00 79.44 107 ALA A O 1
ATOM 834 N N . TRP A 1 108 ? -3.730 8.668 14.356 1.00 78.50 108 TRP A N 1
ATOM 835 C CA . TRP A 1 108 ? -3.790 7.875 13.122 1.00 78.50 108 TRP A CA 1
ATOM 836 C C . TRP A 1 108 ? -3.691 8.759 11.874 1.00 78.50 108 TRP A C 1
ATOM 838 O O . TRP A 1 108 ? -2.858 8.503 11.005 1.00 78.50 108 TRP A O 1
ATOM 848 N N . GLU A 1 109 ? -4.442 9.863 11.816 1.00 78.81 109 GLU A N 1
ATOM 849 C CA . GLU A 1 109 ? -4.361 10.815 10.698 1.00 78.81 109 GLU A CA 1
ATOM 850 C C . GLU A 1 109 ? -2.976 11.467 10.571 1.00 78.81 109 GLU A C 1
ATOM 852 O O . GLU A 1 109 ? -2.501 11.735 9.467 1.00 78.81 109 GLU A O 1
ATOM 857 N N . LYS A 1 110 ? -2.296 11.733 11.693 1.00 81.19 110 LYS A N 1
ATOM 858 C CA . LYS A 1 110 ? -0.919 12.254 11.686 1.00 81.19 110 LYS A CA 1
ATOM 859 C C . LYS A 1 110 ? 0.088 11.195 11.253 1.00 81.19 110 LYS A C 1
ATOM 861 O O . LYS A 1 110 ? 1.034 11.522 10.542 1.00 81.19 110 LYS A O 1
ATOM 866 N N . ALA A 1 111 ? -0.086 9.948 11.681 1.00 78.38 111 ALA A N 1
ATOM 867 C CA . ALA A 1 111 ? 0.741 8.832 11.239 1.00 78.38 111 ALA A CA 1
ATOM 868 C C . ALA A 1 111 ? 0.601 8.608 9.733 1.00 78.38 111 ALA A C 1
ATOM 870 O O . ALA A 1 111 ? 1.601 8.330 9.070 1.00 78.38 111 ALA A O 1
ATOM 871 N N . TRP A 1 112 ? -0.612 8.823 9.216 1.00 78.00 112 TRP A N 1
ATOM 872 C CA . TRP A 1 112 ? -0.872 8.924 7.796 1.00 78.00 112 TRP A CA 1
ATOM 873 C C . TRP A 1 112 ? -0.142 10.118 7.165 1.00 78.00 112 TRP A C 1
ATOM 875 O O . TRP A 1 112 ? 0.673 9.963 6.275 1.00 78.00 112 TRP A O 1
ATOM 885 N N . ALA A 1 113 ? -0.316 11.340 7.657 1.00 75.12 113 ALA A N 1
ATOM 886 C CA . ALA A 1 113 ? 0.339 12.508 7.052 1.00 75.12 113 ALA A CA 1
ATOM 887 C C . ALA A 1 113 ? 1.888 12.444 7.023 1.00 75.12 113 ALA A C 1
ATOM 889 O O . ALA A 1 113 ? 2.5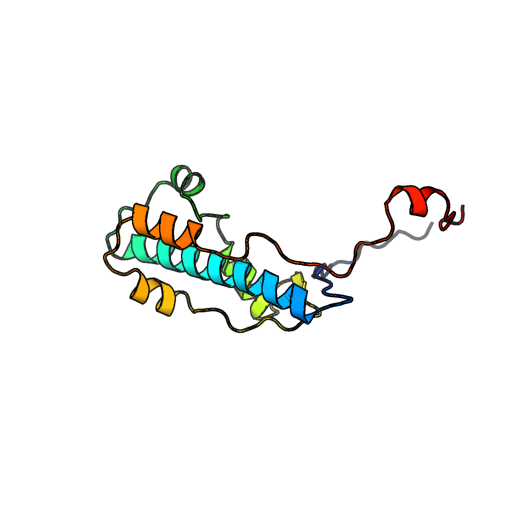18 13.207 6.297 1.00 75.12 113 ALA A O 1
ATOM 890 N N . ARG A 1 114 ? 2.507 11.550 7.806 1.00 73.56 114 ARG A N 1
ATOM 891 C CA . ARG A 1 114 ? 3.961 11.337 7.891 1.00 73.56 114 ARG A CA 1
ATOM 892 C C . ARG A 1 114 ? 4.540 10.382 6.839 1.00 73.56 114 ARG A C 1
ATOM 894 O O . ARG A 1 114 ? 5.707 10.007 6.976 1.00 73.56 114 ARG A O 1
ATOM 901 N N . HIS A 1 115 ? 3.790 9.925 5.834 1.00 64.50 115 HIS A N 1
ATOM 902 C CA . HIS A 1 115 ? 4.431 9.196 4.729 1.00 64.50 115 HIS A CA 1
ATOM 903 C C . HIS A 1 115 ? 5.287 10.158 3.906 1.00 64.50 115 HIS A C 1
ATOM 905 O O . HIS A 1 115 ? 4.770 11.037 3.224 1.00 64.50 115 HIS A O 1
ATOM 911 N N . GLU A 1 116 ? 6.599 9.971 3.971 1.00 61.91 116 GLU A N 1
ATOM 912 C CA . GLU A 1 116 ? 7.571 10.558 3.051 1.00 61.91 116 GLU A CA 1
ATOM 913 C C . GLU A 1 116 ? 8.109 9.482 2.091 1.00 61.91 116 GLU A C 1
ATOM 915 O O . GLU A 1 116 ? 8.128 8.305 2.469 1.00 61.91 116 GLU A O 1
ATOM 920 N N . PRO A 1 117 ? 8.554 9.872 0.876 1.00 63.38 117 PRO A N 1
ATOM 921 C CA . PRO A 1 117 ? 8.837 11.243 0.442 1.00 63.38 117 PRO A CA 1
ATOM 922 C C . PRO A 1 117 ? 7.671 11.911 -0.299 1.00 63.38 117 PRO A C 1
ATOM 924 O O . PRO A 1 117 ? 6.891 11.274 -0.999 1.00 63.38 117 PRO A O 1
ATOM 927 N N . SER A 1 118 ? 7.611 13.243 -0.215 1.00 57.47 118 SER A N 1
ATOM 928 C CA . SER A 1 118 ? 6.684 14.079 -0.996 1.00 57.47 118 SER A CA 1
ATOM 929 C C . SER A 1 118 ? 6.981 14.088 -2.504 1.00 57.47 118 SER A C 1
ATOM 931 O O . SER A 1 118 ? 6.167 14.579 -3.288 1.00 57.47 118 SER A O 1
ATOM 933 N N . LYS A 1 119 ? 8.158 13.590 -2.919 1.00 61.59 119 LYS A N 1
ATOM 934 C CA . LYS A 1 119 ? 8.642 13.598 -4.305 1.00 61.59 119 LYS A CA 1
ATOM 935 C C . LYS A 1 119 ? 9.543 12.396 -4.572 1.00 61.59 119 LYS A C 1
ATOM 937 O O . LYS A 1 119 ? 10.521 12.187 -3.862 1.00 61.59 119 LYS A O 1
ATOM 942 N N . PHE A 1 120 ? 9.256 11.676 -5.648 1.00 64.88 120 PHE A N 1
ATOM 943 C CA . PHE A 1 120 ? 10.155 10.674 -6.210 1.00 64.88 120 PHE A CA 1
ATOM 944 C C . PHE A 1 120 ? 10.889 11.280 -7.402 1.00 64.88 120 PHE A C 1
ATOM 946 O O . PHE A 1 120 ? 10.261 11.862 -8.288 1.00 64.88 120 PHE A O 1
ATOM 953 N N . GLN A 1 121 ? 12.215 11.160 -7.431 1.00 58.16 121 GLN A N 1
ATOM 954 C CA . GLN A 1 121 ? 12.984 11.461 -8.634 1.00 58.16 121 GLN A CA 1
ATOM 955 C C . GLN A 1 121 ? 12.895 10.263 -9.571 1.00 58.16 121 GLN A C 1
ATOM 957 O O . GLN A 1 121 ? 13.482 9.210 -9.325 1.00 58.16 121 GLN A O 1
ATOM 962 N N . THR A 1 122 ? 12.137 10.431 -10.648 1.00 57.53 122 THR A N 1
ATOM 963 C CA . THR A 1 122 ? 12.232 9.555 -11.812 1.00 57.53 122 THR A CA 1
ATOM 964 C C . THR A 1 122 ? 13.567 9.803 -12.529 1.00 57.53 122 THR A C 1
ATOM 966 O O . THR A 1 122 ? 14.286 10.759 -12.219 1.00 57.53 122 THR A O 1
ATOM 969 N N . ALA A 1 123 ? 13.932 8.926 -13.472 1.00 59.38 123 ALA A N 1
ATOM 970 C CA . ALA A 1 123 ? 15.064 9.143 -14.379 1.00 59.38 123 ALA A CA 1
ATOM 971 C C . ALA A 1 123 ? 15.049 10.581 -14.958 1.00 59.38 123 ALA A C 1
ATOM 973 O O . ALA A 1 123 ? 13.961 11.160 -15.068 1.00 59.38 123 ALA A O 1
ATOM 974 N N . PRO A 1 124 ? 16.210 11.164 -15.339 1.00 60.28 124 PRO A N 1
ATOM 975 C CA . PRO A 1 124 ? 16.264 12.493 -15.956 1.00 60.28 124 PRO A CA 1
ATOM 976 C C . PRO A 1 124 ? 15.197 12.619 -17.050 1.00 60.28 124 PRO A C 1
ATOM 978 O O . PRO A 1 124 ? 14.936 11.635 -17.749 1.00 60.28 124 PRO A O 1
ATOM 981 N N . PRO A 1 125 ? 14.531 13.784 -17.145 1.00 63.88 125 PRO A N 1
ATOM 982 C CA . PRO A 1 125 ? 13.216 13.896 -17.753 1.00 63.88 125 PRO A CA 1
ATOM 983 C C . PRO A 1 125 ? 13.205 13.284 -19.147 1.00 63.88 125 PRO A C 1
ATOM 985 O O . PRO A 1 125 ? 14.116 13.519 -19.948 1.00 63.88 125 PRO A O 1
ATOM 988 N N . LEU A 1 126 ? 12.135 12.537 -19.441 1.00 61.25 126 LEU A N 1
ATOM 989 C CA . LEU A 1 126 ? 11.784 12.230 -20.821 1.00 61.25 126 LEU A CA 1
ATOM 990 C C . LEU A 1 126 ? 11.895 13.53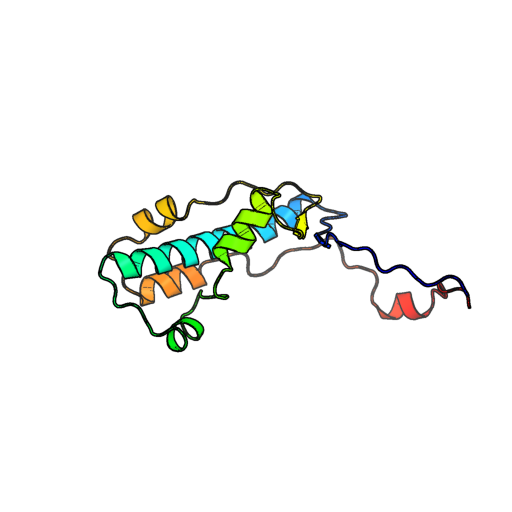2 -21.631 1.00 61.25 126 LEU A C 1
ATOM 992 O O . LEU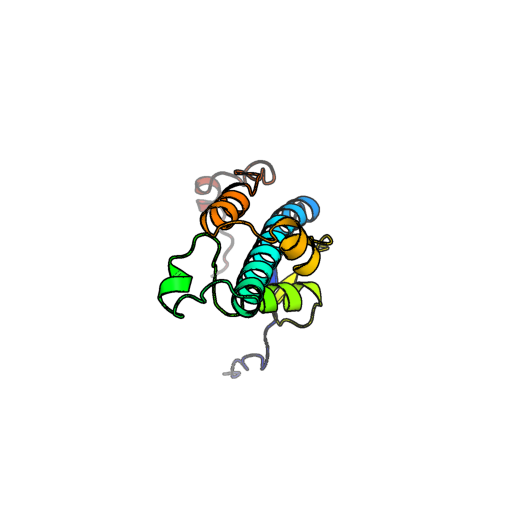 A 1 126 ? 11.525 14.594 -21.110 1.00 61.25 126 LEU A O 1
ATOM 996 N N . PRO A 1 127 ? 12.415 13.477 -22.871 1.00 65.62 127 PRO A N 1
ATOM 997 C CA . PRO A 1 127 ? 12.480 14.641 -23.738 1.00 65.62 127 PRO A CA 1
ATOM 998 C C . PRO A 1 127 ? 11.163 15.427 -23.659 1.00 65.62 127 PRO A C 1
ATOM 1000 O O . PRO A 1 127 ? 10.098 14.803 -23.653 1.00 65.62 127 PRO A O 1
ATOM 1003 N N . PRO A 1 128 ? 11.195 16.765 -23.555 1.00 67.50 128 PRO A N 1
ATOM 1004 C CA . PRO A 1 128 ? 9.988 17.574 -23.529 1.00 67.50 128 PRO A CA 1
ATOM 1005 C C . PRO A 1 128 ? 8.956 17.110 -24.562 1.00 67.50 128 PRO A C 1
ATOM 1007 O O . PRO A 1 128 ? 9.314 16.829 -25.705 1.00 67.50 128 PRO A O 1
ATOM 1010 N N . TRP A 1 129 ? 7.674 17.055 -24.186 1.00 65.00 129 TRP A N 1
ATOM 1011 C CA . TRP A 1 129 ? 6.620 16.472 -25.030 1.00 65.00 129 TRP A CA 1
ATOM 1012 C C . TRP A 1 129 ? 6.574 17.058 -26.457 1.00 65.00 129 TRP A C 1
ATOM 1014 O O . TRP A 1 129 ? 6.257 16.360 -27.420 1.00 65.00 129 TRP A O 1
ATOM 1024 N N . HIS A 1 130 ? 6.963 18.328 -26.612 1.00 74.06 130 HIS A N 1
ATOM 1025 C CA . HIS A 1 130 ? 7.034 19.028 -27.895 1.00 74.06 130 HIS A CA 1
ATOM 1026 C C . HIS A 1 130 ? 8.092 18.462 -28.861 1.00 74.06 130 HIS A C 1
ATOM 1028 O O . HIS A 1 130 ? 8.001 18.697 -30.065 1.00 74.06 130 HIS A O 1
ATOM 1034 N N . LEU A 1 131 ? 9.064 17.689 -28.368 1.00 70.31 131 LEU A N 1
ATOM 1035 C CA . LEU A 1 131 ? 10.058 16.984 -29.180 1.00 70.31 131 LEU A CA 1
ATOM 1036 C C . LEU A 1 131 ? 9.505 15.688 -29.793 1.00 70.31 131 LEU A C 1
ATOM 1038 O O . LEU A 1 131 ? 9.999 15.248 -30.830 1.00 70.31 131 LEU A O 1
ATOM 1042 N N . PHE A 1 132 ? 8.452 15.097 -29.217 1.00 62.94 132 PHE A N 1
ATOM 1043 C CA . PHE A 1 132 ? 7.814 13.895 -29.770 1.00 62.94 132 PHE A CA 1
ATOM 1044 C C . PHE A 1 132 ? 6.836 14.196 -30.910 1.00 62.94 132 PHE A C 1
ATOM 1046 O O . PHE A 1 132 ? 6.594 13.321 -31.737 1.00 62.94 132 PHE A O 1
ATOM 1053 N N . ARG A 1 133 ? 6.342 15.440 -31.028 1.00 59.62 133 ARG A N 1
ATOM 1054 C CA . ARG A 1 133 ? 5.422 15.869 -32.103 1.00 59.62 133 ARG A CA 1
ATOM 1055 C C . ARG A 1 133 ? 5.975 15.612 -33.512 1.00 59.62 133 ARG A C 1
ATOM 1057 O O . ARG A 1 133 ? 5.206 15.455 -34.455 1.00 59.62 133 ARG A O 1
ATOM 1064 N N . TRP A 1 134 ? 7.299 15.564 -33.654 1.00 58.28 134 TRP A N 1
ATOM 1065 C CA . TRP A 1 134 ? 7.975 15.436 -34.946 1.00 58.28 134 TRP A CA 1
ATOM 1066 C C . TRP A 1 134 ? 8.418 14.011 -35.288 1.00 58.28 134 TRP A C 1
ATOM 1068 O O . TRP A 1 134 ? 8.792 13.752 -36.433 1.00 58.28 134 TRP A O 1
ATOM 1078 N N . ARG A 1 135 ? 8.334 13.056 -34.351 1.00 52.53 135 ARG A N 1
ATOM 1079 C CA . ARG A 1 135 ? 8.554 11.640 -34.666 1.00 52.53 135 ARG A CA 1
ATOM 1080 C C . ARG A 1 135 ? 7.253 11.051 -35.205 1.00 52.53 135 ARG A C 1
ATOM 1082 O O . ARG A 1 135 ? 6.437 10.529 -34.455 1.00 52.53 135 ARG A O 1
ATOM 1089 N N . ARG A 1 136 ? 7.071 11.136 -36.528 1.00 55.47 136 ARG A N 1
ATOM 1090 C CA . ARG A 1 136 ? 6.113 10.313 -37.286 1.00 55.47 136 ARG A CA 1
ATOM 1091 C C . ARG A 1 136 ? 6.477 8.835 -37.103 1.00 55.47 136 ARG A C 1
ATOM 1093 O O . ARG A 1 136 ? 7.207 8.271 -37.907 1.00 55.47 136 ARG A O 1
ATOM 1100 N N . ALA A 1 137 ? 6.009 8.235 -36.019 1.00 52.69 137 ALA A N 1
ATOM 1101 C CA . ALA A 1 137 ? 6.126 6.809 -35.745 1.00 52.69 137 ALA A CA 1
ATOM 1102 C C . ALA A 1 137 ? 4.724 6.214 -35.574 1.00 52.69 137 ALA A C 1
ATOM 1104 O O . ALA A 1 137 ? 4.414 5.620 -34.553 1.00 52.69 137 ALA A O 1
ATOM 1105 N N . LEU A 1 138 ? 3.864 6.426 -36.568 1.00 46.25 138 LEU A N 1
ATOM 1106 C CA . LEU A 1 138 ? 2.684 5.601 -36.803 1.00 46.25 138 LEU A CA 1
ATOM 1107 C C . LEU A 1 138 ? 2.583 5.423 -38.325 1.00 46.25 138 LEU A C 1
ATOM 1109 O O . LEU A 1 138 ? 2.448 6.433 -39.024 1.00 46.25 138 LEU A O 1
ATOM 1113 N N . PRO A 1 139 ? 2.750 4.200 -38.860 1.00 48.88 139 PRO A N 1
ATOM 1114 C CA . PRO A 1 139 ? 2.405 3.931 -40.246 1.00 48.88 139 PRO A CA 1
ATOM 1115 C C . PRO A 1 139 ? 0.879 4.020 -40.387 1.00 48.88 139 PRO A C 1
ATOM 1117 O O . PRO A 1 139 ? 0.149 3.606 -39.485 1.00 48.88 139 PRO A O 1
ATOM 1120 N N . TRP A 1 140 ? 0.438 4.630 -41.486 1.00 51.16 140 TRP A N 1
ATOM 1121 C CA . TRP A 1 140 ? -0.960 4.645 -41.915 1.00 51.16 140 TRP A CA 1
ATOM 1122 C C . TRP A 1 140 ? -1.419 3.241 -42.298 1.00 51.16 140 TRP A C 1
ATOM 1124 O O . TRP A 1 140 ? -0.583 2.507 -42.878 1.00 51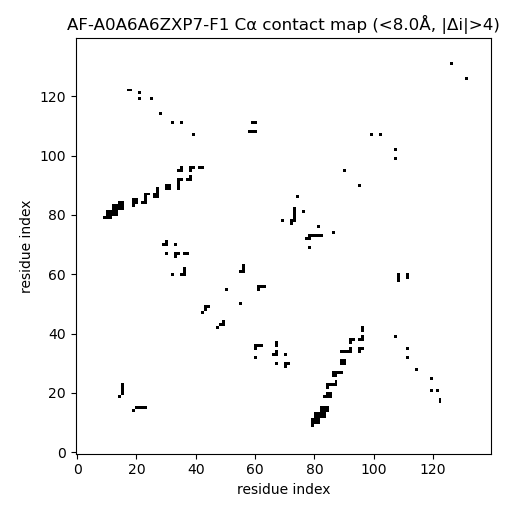.16 140 TRP A O 1
#

Solvent-accessible surface area (backbone atoms only — not comparable to full-atom values): 8724 Å² total; per-residue (Å²): 132,85,77,82,74,74,70,96,70,78,72,48,68,51,76,25,77,96,48,31,71,64,46,24,57,56,47,42,54,56,42,40,47,25,17,50,37,49,20,52,60,53,40,34,79,73,75,42,86,68,66,53,83,72,55,42,69,71,39,70,60,50,86,58,92,61,45,40,56,54,53,48,29,37,72,72,61,73,39,58,43,40,62,81,41,71,77,66,92,53,67,49,32,65,63,48,33,67,76,49,62,94,58,54,72,70,53,53,37,48,62,47,72,63,69,75,74,97,68,82,86,68,75,82,74,74,75,60,71,81,67,54,77,74,61,87,81,71,88,132

Secondary structure (DSSP, 8-state):
-------S---EEE--TT-HHHHHHHHHHHHHHHHHHHHHHHHHTTTSPPPPHHHHTTSTT---TTHHHHHHHHHTT-SSEEESSPPPPPPPHHHHHHHHTT--HHHHHHHHHT---S----SS----HHHHTT------

Mean predicted aligned error: 11.0 Å

pLDDT: mean 78.28, std 11.96, range [46.25, 93.94]

Radius of gyration: 20.1 Å; Cα contacts (8 Å, |Δi|>4): 115; chains: 1; bounding box: 36×33×64 Å

Organism: NCBI:txid1469910

Foldseek 3Di:
DPPPDDPPAAAAEDECPPHLVLVLVVLLLLQQLLLLVLLVVVVCVVPDPDDPQVVLVVQQSRDDVCSSVQSVCQQVVVDSYHYPHHHDDYDHNVNNNVVCPPHDSVVSNVVSVPDDDPDRDDDDDDPPPVVCVPPPPDDD

Sequence (140 aa):
IDSLQTPSAYTLVFDGNPIPARTAEVFVIVQRVAALQSALDRSYGLGVPSPSCFDRRFCKGYIYEGFPQAVQDIFDRTSAIQCNFDLHTSPTPEEVLEKQKGQSLQAWEKAWARHEPSKFQTAPPLPPWHLFRWRRALPW